Protein AF-A0A914PU12-F1 (afdb_monomer)

Mean predicted aligned error: 8.29 Å

Organism: NCBI:txid227884

Radius of gyration: 15.45 Å; Cα contacts (8 Å, |Δi|>4): 178; chains: 1; bounding box: 43×31×33 Å

Secondary structure (DSSP, 8-state):
-----GGGHH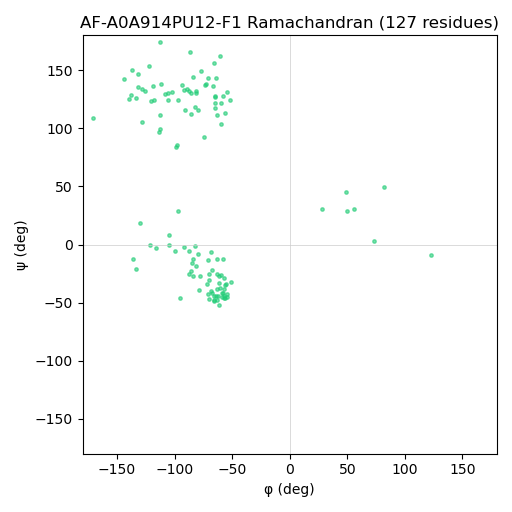HH--SSS-EEEEEEETTTTEEEEEEE-TTSTTSPEEEE-TT----TTHHHHS-HHHHHHHHHHHGGGTPPB-TT-TTS--B---S---EEEE--SS---SSSTHHHHHHHHHHHHHH--

Structure (mmCIF, N/CA/C/O backbone):
data_AF-A0A914PU12-F1
#
_entry.id   AF-A0A914PU12-F1
#
loop_
_at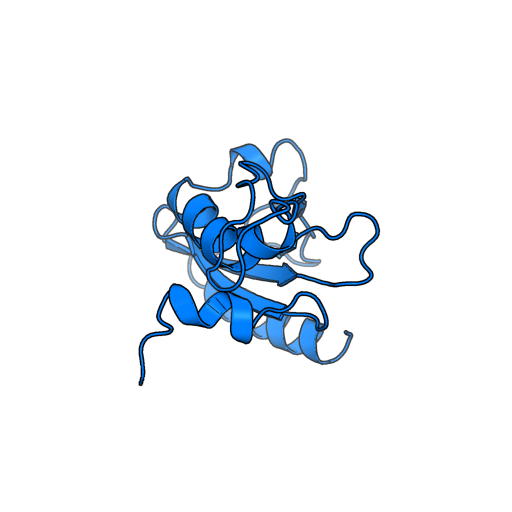om_site.group_PDB
_atom_site.id
_atom_site.type_symbol
_atom_site.label_atom_id
_atom_site.label_alt_id
_atom_site.label_comp_id
_atom_site.label_asym_id
_atom_site.label_entity_id
_atom_site.label_seq_id
_atom_site.pdbx_PDB_ins_code
_atom_site.Cartn_x
_atom_site.Cartn_y
_atom_site.Cartn_z
_atom_site.occupancy
_atom_site.B_iso_or_equiv
_atom_site.auth_seq_id
_atom_site.auth_comp_id
_atom_site.auth_asym_id
_atom_site.auth_atom_id
_atom_site.pdbx_PDB_model_num
ATOM 1 N N . MET A 1 1 ? -17.809 -7.689 -12.385 1.00 37.94 1 MET A N 1
ATOM 2 C CA . MET A 1 1 ? -17.024 -7.384 -11.167 1.00 37.94 1 MET A CA 1
ATOM 3 C C . MET A 1 1 ? -17.528 -6.050 -10.630 1.00 37.94 1 MET A C 1
ATOM 5 O O . MET A 1 1 ? -17.413 -5.060 -11.342 1.00 37.94 1 MET A O 1
ATOM 9 N N . GLY A 1 2 ? -18.202 -6.025 -9.477 1.00 45.06 2 GLY A N 1
ATOM 10 C CA . GLY A 1 2 ? -18.764 -4.784 -8.928 1.00 45.06 2 GLY A CA 1
ATOM 11 C C . GLY A 1 2 ? -17.647 -3.803 -8.572 1.00 45.06 2 GLY A C 1
ATOM 12 O O . GLY A 1 2 ? -16.693 -4.184 -7.898 1.00 45.06 2 GLY A O 1
ATOM 13 N N . LYS A 1 3 ? -17.729 -2.557 -9.053 1.00 49.09 3 LYS A N 1
ATOM 14 C CA . LYS A 1 3 ? -16.836 -1.484 -8.596 1.00 49.09 3 LYS A CA 1
ATOM 15 C C . LYS A 1 3 ? -17.020 -1.351 -7.083 1.00 49.09 3 LYS A C 1
ATOM 17 O O . LYS A 1 3 ? -18.150 -1.179 -6.635 1.00 49.09 3 LYS A O 1
ATOM 22 N N . LEU A 1 4 ? -15.930 -1.392 -6.318 1.00 56.28 4 LEU A N 1
ATOM 23 C CA . LEU A 1 4 ? -15.948 -0.902 -4.943 1.00 56.28 4 LEU A CA 1
ATOM 24 C C . LEU A 1 4 ? -16.345 0.574 -4.993 1.00 56.28 4 LEU A C 1
ATOM 26 O O . LEU A 1 4 ? -15.576 1.427 -5.438 1.00 56.28 4 LEU A O 1
ATOM 30 N N . MET A 1 5 ? -17.594 0.836 -4.634 1.00 71.38 5 MET A N 1
ATOM 31 C CA . MET A 1 5 ? -18.139 2.175 -4.506 1.00 71.38 5 MET A CA 1
ATOM 32 C C . MET A 1 5 ? -17.428 2.876 -3.331 1.00 71.38 5 MET A C 1
ATOM 34 O O . MET A 1 5 ? -17.177 2.233 -2.309 1.00 71.38 5 MET A O 1
ATOM 38 N N . PRO A 1 6 ? -17.020 4.150 -3.445 1.00 72.19 6 PRO A N 1
ATOM 39 C CA . PRO A 1 6 ? -16.335 4.848 -2.353 1.00 72.19 6 PRO A CA 1
ATOM 40 C C . PRO A 1 6 ? -17.081 4.763 -1.010 1.00 72.19 6 PRO A C 1
ATOM 42 O O . PRO A 1 6 ? -16.454 4.665 0.040 1.00 72.19 6 PRO A O 1
ATOM 45 N N . GLU A 1 7 ? -18.411 4.720 -1.054 1.00 79.06 7 GLU A N 1
ATOM 46 C CA . GLU A 1 7 ? -19.307 4.704 0.102 1.00 79.06 7 GLU A CA 1
ATOM 47 C C . GLU A 1 7 ? -19.253 3.384 0.885 1.00 79.06 7 GLU A C 1
ATOM 49 O O . GLU A 1 7 ? -19.523 3.369 2.083 1.00 79.06 7 GLU A O 1
ATOM 54 N N . ILE A 1 8 ? -18.871 2.269 0.246 1.00 84.06 8 ILE A N 1
ATOM 55 C CA . ILE A 1 8 ? -18.786 0.967 0.928 1.00 84.06 8 ILE A CA 1
ATOM 56 C C . ILE A 1 8 ? -17.445 0.763 1.637 1.00 84.06 8 ILE A C 1
ATOM 58 O O . ILE A 1 8 ? -17.337 -0.113 2.495 1.00 84.06 8 ILE A O 1
ATOM 62 N N . ILE A 1 9 ? -16.422 1.564 1.322 1.00 85.62 9 ILE A N 1
ATOM 63 C CA . ILE A 1 9 ? -15.073 1.402 1.884 1.00 85.62 9 ILE A CA 1
ATOM 64 C C . ILE A 1 9 ? -15.068 1.425 3.422 1.00 85.62 9 ILE A C 1
ATOM 66 O O . ILE A 1 9 ? -14.486 0.499 3.997 1.00 85.62 9 ILE A O 1
ATOM 70 N N . PRO A 1 10 ? -15.760 2.356 4.112 1.00 86.12 10 PRO A N 1
ATOM 71 C CA . PRO A 1 10 ? -15.809 2.367 5.576 1.00 86.12 10 PRO A CA 1
ATOM 72 C C . PRO A 1 10 ? -16.433 1.109 6.193 1.00 86.12 10 PRO A C 1
ATOM 74 O O . PRO A 1 10 ? -16.092 0.730 7.311 1.00 86.12 10 PRO A O 1
ATOM 77 N N . THR A 1 11 ? -17.319 0.429 5.459 1.00 84.50 11 THR A N 1
ATOM 78 C CA . THR A 1 11 ? -17.964 -0.810 5.927 1.00 84.50 11 THR A CA 1
ATOM 79 C C . THR A 1 11 ? -17.043 -2.028 5.820 1.00 84.50 11 THR A C 1
ATOM 81 O O . THR A 1 11 ? -17.169 -2.973 6.597 1.00 84.50 11 THR A O 1
ATOM 84 N N . ILE A 1 12 ? -16.083 -2.000 4.889 1.00 87.75 12 ILE A N 1
ATOM 85 C CA . ILE A 1 12 ? -15.161 -3.111 4.612 1.00 87.75 12 ILE A CA 1
ATOM 86 C C . ILE A 1 12 ? -13.849 -2.924 5.382 1.00 87.75 1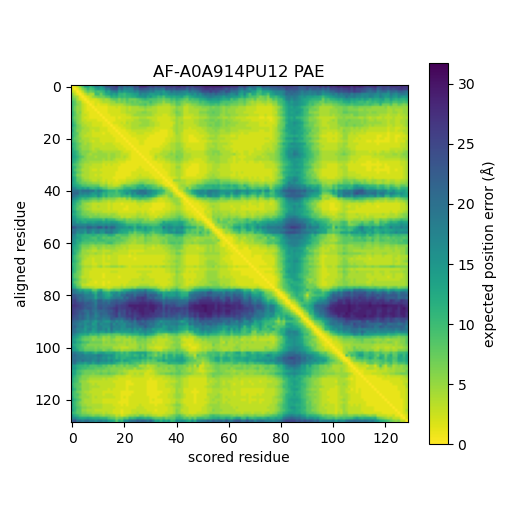2 ILE A C 1
ATOM 88 O O . ILE A 1 12 ? -13.353 -3.848 6.028 1.00 87.75 12 ILE A O 1
ATOM 92 N N . ILE A 1 13 ? -13.292 -1.714 5.346 1.00 88.94 13 ILE A N 1
ATOM 93 C CA . ILE A 1 13 ? -12.058 -1.336 6.031 1.00 88.94 13 ILE A CA 1
ATOM 94 C C . ILE A 1 13 ? -12.455 -0.642 7.333 1.00 88.94 13 ILE A C 1
ATOM 96 O O . ILE A 1 13 ? -12.578 0.568 7.393 1.00 88.94 13 ILE A O 1
ATOM 100 N N . THR A 1 14 ? -12.686 -1.403 8.398 1.00 87.31 14 THR A N 1
ATOM 101 C CA . THR A 1 14 ? -13.199 -0.855 9.677 1.00 87.31 14 THR A CA 1
ATOM 102 C C . THR A 1 14 ? -12.109 -0.462 10.672 1.00 87.31 14 THR A C 1
ATOM 104 O O . THR A 1 14 ? -12.396 -0.076 11.801 1.00 87.31 14 THR A O 1
ATOM 107 N N . GLY A 1 15 ? -10.844 -0.679 10.317 1.00 86.62 15 GLY A N 1
ATOM 108 C CA . GLY A 1 15 ? -9.727 -0.546 11.245 1.00 86.62 15 GLY A CA 1
ATOM 109 C C . GLY A 1 15 ? -9.621 -1.684 12.277 1.00 86.62 15 GLY A C 1
ATOM 110 O O . GLY A 1 15 ? -8.755 -1.666 13.140 1.00 86.62 15 GLY A O 1
ATOM 111 N N . LYS A 1 16 ? -10.475 -2.713 12.230 1.00 86.12 16 LYS A N 1
ATOM 112 C CA . LYS A 1 16 ? -10.380 -3.856 13.165 1.00 86.12 16 LYS A CA 1
ATOM 113 C C . LYS A 1 16 ? -9.448 -4.957 12.676 1.00 86.12 16 LYS A C 1
ATOM 115 O O . LYS A 1 16 ? -8.924 -5.736 13.467 1.00 86.12 16 LYS A O 1
ATOM 120 N N . LYS A 1 17 ? -9.267 -5.042 11.361 1.00 87.56 17 LYS A N 1
ATOM 121 C CA . LYS A 1 17 ? -8.460 -6.061 10.697 1.00 87.56 17 LYS A CA 1
ATOM 122 C C . LYS A 1 17 ? -7.374 -5.394 9.883 1.00 87.56 17 LYS A C 1
ATOM 124 O O . LYS A 1 17 ? -7.516 -4.260 9.433 1.00 87.56 17 LYS A O 1
ATOM 129 N N . ARG A 1 18 ? -6.295 -6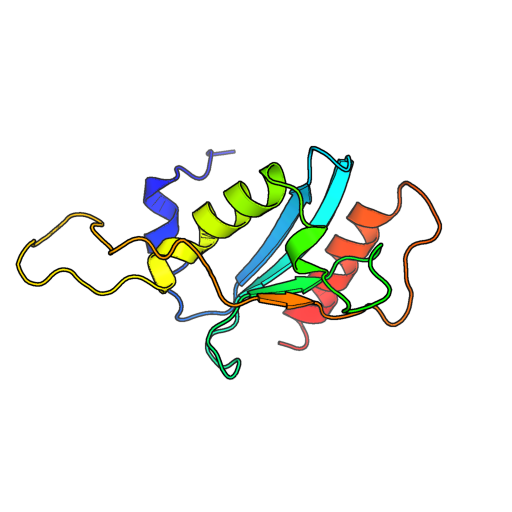.136 9.694 1.00 88.81 18 ARG A N 1
ATOM 130 C CA . ARG A 1 18 ? -5.244 -5.765 8.764 1.00 88.81 18 ARG A CA 1
ATOM 131 C C . ARG A 1 18 ? -5.787 -5.751 7.336 1.00 88.81 18 ARG A C 1
ATOM 133 O O . ARG A 1 18 ? -6.609 -6.596 6.985 1.00 88.81 18 ARG A O 1
ATOM 140 N N . VAL A 1 19 ? -5.319 -4.807 6.532 1.00 91.94 19 VAL A N 1
ATOM 141 C CA . VAL A 1 19 ? -5.696 -4.662 5.122 1.00 91.94 19 VAL A CA 1
ATOM 142 C C . VAL A 1 19 ? -4.431 -4.640 4.286 1.00 91.94 19 VAL A C 1
ATOM 144 O O . VAL A 1 19 ? -3.503 -3.905 4.603 1.00 91.94 19 VAL A O 1
ATOM 147 N N . LEU A 1 20 ? -4.406 -5.434 3.220 1.00 93.06 20 LEU A N 1
ATOM 148 C CA . LEU A 1 20 ? -3.342 -5.454 2.222 1.00 93.06 20 LEU A CA 1
ATOM 149 C C . LEU A 1 20 ? -3.954 -5.060 0.881 1.00 93.06 20 LEU A C 1
ATOM 151 O O . LEU A 1 20 ? -4.913 -5.688 0.440 1.00 93.06 20 LEU A O 1
ATOM 155 N N . GLN A 1 21 ? -3.413 -4.027 0.242 1.00 93.56 21 GLN A N 1
ATOM 156 C CA . GLN A 1 21 ? -3.922 -3.522 -1.027 1.00 93.56 21 GLN A CA 1
ATOM 157 C C . GLN A 1 21 ? -2.771 -3.154 -1.956 1.00 93.56 21 GLN A C 1
ATOM 159 O O . GLN A 1 21 ? -1.919 -2.338 -1.614 1.00 93.56 21 GLN A O 1
ATOM 164 N N . ILE A 1 22 ? -2.776 -3.717 -3.164 1.00 93.56 22 ILE A N 1
ATOM 165 C CA . ILE A 1 22 ? -1.889 -3.268 -4.239 1.00 93.56 22 ILE A CA 1
ATOM 166 C C . ILE A 1 22 ? -2.519 -2.038 -4.895 1.00 93.56 22 ILE A C 1
ATOM 168 O O . ILE A 1 22 ? -3.701 -2.047 -5.247 1.00 93.56 22 ILE A O 1
ATOM 172 N N . ILE A 1 23 ? -1.723 -0.985 -5.053 1.00 92.44 23 ILE A N 1
ATOM 173 C CA . ILE A 1 23 ? -2.102 0.276 -5.683 1.00 92.44 23 ILE A CA 1
ATOM 174 C C . ILE A 1 23 ? -1.224 0.504 -6.907 1.00 92.44 23 ILE A C 1
ATOM 176 O O . ILE A 1 23 ? -0.005 0.336 -6.857 1.00 92.44 23 ILE A O 1
ATOM 180 N N . LEU A 1 24 ? -1.854 0.932 -8.000 1.00 91.19 24 LEU A N 1
ATOM 181 C CA . LEU A 1 24 ? -1.155 1.444 -9.168 1.00 91.19 24 LEU A CA 1
ATOM 182 C C . LEU A 1 24 ? -0.871 2.936 -8.977 1.00 91.19 24 LEU A C 1
ATOM 184 O O . LEU A 1 24 ? -1.782 3.767 -9.006 1.00 91.19 24 LEU A O 1
ATOM 188 N N . ASP A 1 25 ? 0.399 3.293 -8.836 1.00 90.19 25 ASP A N 1
ATOM 189 C CA . ASP A 1 25 ? 0.859 4.658 -9.047 1.00 90.19 25 ASP A CA 1
ATOM 190 C C . ASP A 1 25 ? 0.881 4.930 -10.555 1.00 90.19 25 ASP A C 1
ATOM 192 O O . ASP A 1 25 ? 1.855 4.636 -11.251 1.00 90.19 25 ASP A O 1
ATOM 196 N N . SER A 1 26 ? -0.222 5.470 -11.079 1.00 86.75 26 SER A N 1
ATOM 197 C CA . SER A 1 26 ? -0.400 5.683 -12.518 1.00 86.75 26 SER A CA 1
ATOM 198 C C . SER A 1 26 ? 0.613 6.667 -13.101 1.00 86.75 26 SER A C 1
ATOM 200 O O . SER A 1 26 ? 0.900 6.606 -14.292 1.00 86.75 26 SER A O 1
ATOM 202 N N . HIS A 1 27 ? 1.157 7.569 -12.277 1.00 87.56 27 HIS A N 1
ATOM 203 C CA . HIS A 1 27 ? 2.177 8.517 -12.717 1.00 87.56 27 HIS A CA 1
ATOM 204 C C . HIS A 1 27 ? 3.512 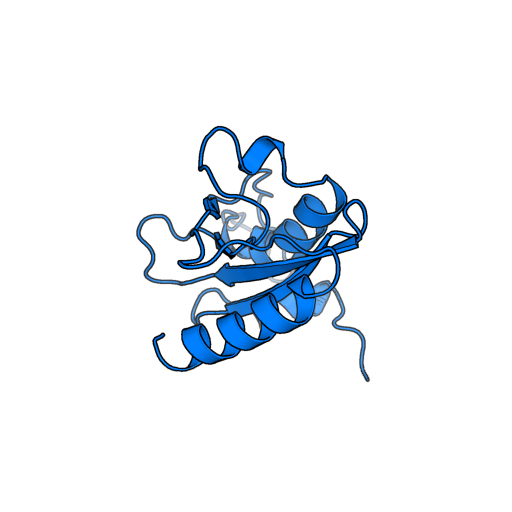7.815 -12.981 1.00 87.56 27 HIS A C 1
ATOM 206 O O . HIS A 1 27 ? 4.145 8.067 -14.001 1.00 87.56 27 HIS A O 1
ATOM 212 N N . ARG A 1 28 ? 3.902 6.888 -12.099 1.00 86.62 28 ARG A N 1
ATOM 213 C CA . ARG A 1 28 ? 5.122 6.081 -12.258 1.00 86.62 28 ARG A CA 1
ATOM 214 C C . ARG A 1 28 ? 4.912 4.802 -13.073 1.00 86.62 28 ARG A C 1
ATOM 216 O O . ARG A 1 28 ? 5.882 4.105 -13.342 1.00 86.62 28 ARG A O 1
ATOM 223 N N . LYS A 1 29 ? 3.663 4.484 -13.443 1.00 89.94 29 LYS A N 1
ATOM 224 C CA . LYS A 1 29 ? 3.251 3.174 -13.986 1.00 89.94 29 LYS A CA 1
ATOM 225 C C . LYS A 1 29 ? 3.785 2.027 -13.117 1.00 89.94 29 LYS A C 1
ATOM 227 O O . LYS A 1 29 ? 4.344 1.056 -13.616 1.00 89.94 29 LYS A O 1
ATOM 232 N N . HIS A 1 30 ? 3.642 2.180 -11.800 1.00 91.38 30 HIS A N 1
ATOM 233 C CA . HIS A 1 30 ? 4.335 1.362 -10.806 1.00 91.38 30 HIS A CA 1
ATOM 234 C C . HIS A 1 30 ? 3.369 0.775 -9.782 1.00 91.38 30 HIS A C 1
ATOM 236 O O . HIS A 1 30 ? 2.519 1.492 -9.255 1.00 91.38 30 HIS A O 1
ATOM 242 N N . TYR A 1 31 ? 3.501 -0.517 -9.492 1.00 92.56 31 TYR A N 1
ATOM 243 C CA . TYR A 1 31 ? 2.687 -1.190 -8.483 1.00 92.56 31 TYR A CA 1
ATOM 244 C C . TYR A 1 31 ? 3.370 -1.161 -7.121 1.00 92.56 31 TYR A C 1
ATOM 246 O O . TYR A 1 31 ? 4.551 -1.476 -6.992 1.00 92.56 31 TYR A O 1
ATOM 254 N N . ILE A 1 32 ? 2.596 -0.797 -6.105 1.00 91.62 32 ILE A N 1
ATOM 255 C CA . ILE A 1 32 ? 3.055 -0.613 -4.729 1.00 91.62 32 ILE A CA 1
ATOM 256 C C . ILE A 1 32 ? 2.082 -1.352 -3.823 1.00 91.62 32 ILE A C 1
ATOM 258 O O . ILE A 1 32 ? 0.869 -1.240 -4.005 1.00 91.62 32 ILE A O 1
ATOM 262 N N . LEU A 1 33 ? 2.588 -2.089 -2.840 1.00 93.38 33 LEU A N 1
ATOM 263 C CA . LEU A 1 33 ? 1.737 -2.674 -1.810 1.00 93.38 33 LEU A CA 1
ATOM 264 C C . LEU A 1 33 ? 1.595 -1.687 -0.649 1.00 93.38 33 LEU A C 1
ATOM 266 O O . LEU A 1 33 ? 2.579 -1.136 -0.159 1.00 93.38 33 LEU A O 1
ATOM 270 N N . ILE A 1 34 ? 0.365 -1.506 -0.184 1.00 91.94 34 ILE A N 1
ATOM 271 C CA . ILE A 1 34 ? 0.063 -0.859 1.087 1.00 91.94 34 ILE A CA 1
ATOM 272 C C . ILE A 1 34 ? -0.502 -1.888 2.049 1.00 91.94 34 ILE A C 1
ATOM 274 O O . ILE A 1 34 ? -1.349 -2.708 1.697 1.00 91.94 34 ILE A O 1
ATOM 278 N N . GLU A 1 35 ? -0.050 -1.798 3.286 1.00 91.50 35 GLU A N 1
ATOM 279 C CA . GLU A 1 35 ? -0.558 -2.537 4.418 1.00 91.50 35 GLU A CA 1
ATOM 280 C C . GLU A 1 35 ? -1.066 -1.555 5.474 1.00 91.50 35 GLU A C 1
ATOM 282 O O . GLU A 1 35 ? -0.315 -0.722 5.966 1.00 91.50 35 GLU A O 1
ATOM 287 N N . TRP A 1 36 ? -2.324 -1.672 5.877 1.00 89.50 36 TRP A N 1
ATOM 288 C CA . TRP A 1 36 ? -2.823 -1.025 7.085 1.00 89.50 36 TRP A CA 1
ATOM 289 C C . TRP A 1 36 ? -2.915 -2.060 8.201 1.00 89.50 36 TRP A C 1
ATOM 291 O O . TRP A 1 36 ? -3.469 -3.140 7.982 1.00 89.50 36 TRP A O 1
ATOM 301 N N . HIS A 1 37 ? -2.390 -1.758 9.391 1.00 85.06 37 HIS A N 1
ATOM 302 C CA . HIS A 1 37 ? -2.353 -2.714 10.497 1.00 85.06 37 HIS A CA 1
ATOM 303 C C . HIS A 1 37 ? -2.826 -2.089 11.826 1.00 85.06 37 HIS A C 1
ATOM 305 O O . HIS A 1 37 ? -2.222 -1.126 12.298 1.00 85.06 37 HIS A O 1
ATOM 311 N N . PRO A 1 38 ? -3.816 -2.694 12.524 1.00 79.00 38 PRO A N 1
ATOM 312 C CA . PRO A 1 38 ? -4.433 -2.100 13.721 1.00 79.00 38 PRO A CA 1
ATOM 313 C C . PRO A 1 38 ? -3.533 -1.985 14.958 1.00 79.00 38 PRO A C 1
ATOM 315 O O . PRO A 1 38 ? -3.814 -1.191 15.849 1.00 79.00 38 PRO A O 1
ATOM 318 N N . LYS A 1 39 ? -2.472 -2.796 15.037 1.00 73.81 39 LYS A N 1
ATOM 319 C CA . LYS A 1 39 ? -1.557 -2.895 16.182 1.00 73.81 39 LYS A CA 1
ATOM 320 C C . LYS A 1 39 ? -0.213 -2.212 15.922 1.00 73.81 39 LYS A C 1
ATOM 322 O O . LYS A 1 39 ? 0.656 -2.249 16.787 1.00 73.81 39 LYS A O 1
ATOM 327 N N . TYR A 1 40 ? -0.011 -1.631 14.735 1.00 69.00 40 TYR A N 1
ATOM 328 C CA . TYR A 1 40 ? 1.224 -0.908 14.456 1.00 69.00 40 TYR A CA 1
ATOM 329 C C . TYR A 1 40 ? 1.222 0.415 15.228 1.00 69.00 40 TYR A C 1
ATOM 331 O O . TYR A 1 40 ? 0.179 1.061 15.310 1.00 69.00 40 TYR A O 1
ATOM 339 N N . LYS A 1 41 ? 2.370 0.778 15.815 1.00 53.81 41 LYS A N 1
ATOM 340 C CA . LYS A 1 41 ? 2.499 1.671 16.986 1.00 53.81 41 LYS A CA 1
ATOM 341 C C . LYS A 1 41 ? 1.902 3.084 16.841 1.00 53.81 41 LYS A C 1
ATOM 343 O O . LYS A 1 41 ? 1.660 3.716 17.856 1.00 53.81 41 LYS A O 1
ATOM 348 N N . ASP A 1 42 ? 1.543 3.502 15.628 1.00 60.09 42 ASP A N 1
ATOM 349 C CA . ASP A 1 42 ? 0.944 4.813 15.325 1.00 60.09 42 ASP A CA 1
ATOM 350 C C . ASP A 1 42 ? -0.330 4.708 14.461 1.00 60.09 42 ASP A C 1
ATOM 352 O O . ASP A 1 42 ? -0.725 5.658 13.787 1.00 60.09 42 ASP A O 1
ATOM 356 N N . ARG A 1 43 ? -0.947 3.515 14.407 1.00 66.56 43 ARG A N 1
ATOM 357 C CA . ARG A 1 43 ? -2.055 3.165 13.498 1.00 66.56 43 ARG A CA 1
ATOM 358 C C . ARG A 1 43 ? -1.776 3.529 12.037 1.00 66.56 43 ARG A C 1
ATOM 360 O O . ARG A 1 43 ? -2.715 3.836 11.328 1.00 66.56 43 ARG A O 1
ATOM 367 N N . GLY A 1 44 ? -0.528 3.544 11.575 1.00 74.81 44 GLY A N 1
ATOM 368 C CA . GLY A 1 44 ? -0.162 4.035 10.241 1.00 74.81 44 GLY A CA 1
ATOM 369 C C . GLY A 1 44 ? -0.257 3.008 9.106 1.00 74.81 44 GLY A C 1
ATOM 370 O O . GLY A 1 44 ? -0.317 1.798 9.333 1.00 74.81 44 GLY A O 1
ATOM 371 N N . ALA A 1 45 ? -0.210 3.505 7.869 1.00 84.25 45 ALA A N 1
ATOM 372 C CA . ALA A 1 45 ? -0.044 2.698 6.666 1.00 84.25 45 ALA A CA 1
ATOM 373 C C . ALA A 1 45 ? 1.438 2.346 6.433 1.00 84.25 45 ALA A C 1
ATOM 375 O O . ALA A 1 45 ? 2.326 3.195 6.462 1.00 84.25 45 ALA A O 1
ATOM 376 N N . ILE A 1 46 ? 1.713 1.080 6.165 1.00 88.31 46 ILE A N 1
ATOM 377 C CA . ILE A 1 46 ? 3.022 0.559 5.790 1.00 88.31 46 ILE A CA 1
ATOM 378 C C . ILE A 1 46 ? 3.061 0.452 4.269 1.00 88.31 46 ILE A C 1
ATOM 380 O O . ILE A 1 46 ? 2.199 -0.182 3.663 1.00 88.31 46 ILE A O 1
ATOM 384 N N . ILE A 1 47 ? 4.049 1.079 3.646 1.00 89.62 47 ILE A N 1
ATOM 385 C CA . ILE A 1 47 ? 4.211 1.112 2.196 1.00 89.62 47 ILE A CA 1
ATOM 386 C C . ILE A 1 47 ? 5.401 0.244 1.821 1.00 89.62 47 ILE A C 1
ATOM 388 O O . ILE A 1 47 ? 6.492 0.408 2.356 1.00 89.62 47 ILE A O 1
ATOM 392 N N . TRP A 1 48 ? 5.181 -0.644 0.864 1.00 90.19 48 TRP A N 1
ATOM 393 C CA . TRP A 1 48 ? 6.184 -1.526 0.295 1.00 90.19 48 TRP A CA 1
ATOM 394 C C . TRP A 1 48 ? 6.393 -1.126 -1.167 1.00 90.19 48 TRP A C 1
ATOM 396 O O . TRP A 1 48 ? 5.622 -1.518 -2.049 1.00 90.19 48 TRP A O 1
ATOM 406 N N . ASP A 1 49 ? 7.425 -0.318 -1.421 1.00 88.88 49 ASP A N 1
ATOM 407 C CA . ASP A 1 49 ? 7.787 0.151 -2.762 1.00 88.88 49 ASP A CA 1
ATOM 408 C C . ASP A 1 49 ? 9.134 -0.454 -3.199 1.00 88.88 49 ASP A C 1
ATOM 410 O O . ASP A 1 49 ? 10.174 -0.096 -2.641 1.00 88.88 49 ASP A O 1
ATOM 414 N N . PRO A 1 50 ? 9.156 -1.349 -4.205 1.00 83.50 50 PRO A N 1
ATOM 415 C CA . PRO A 1 50 ? 10.383 -2.020 -4.617 1.00 83.50 50 PRO A CA 1
ATOM 416 C C . PRO A 1 50 ? 11.391 -1.111 -5.329 1.00 83.50 50 PRO A C 1
ATOM 418 O O . PRO A 1 50 ? 12.550 -1.502 -5.452 1.00 83.50 50 PRO A O 1
ATOM 421 N N . LEU A 1 51 ? 11.013 0.098 -5.758 1.00 83.75 51 LEU A N 1
ATOM 422 C CA . LEU A 1 51 ? 11.946 1.057 -6.361 1.00 83.75 51 LEU A CA 1
ATOM 423 C C . LEU A 1 51 ? 12.673 1.921 -5.326 1.00 83.75 51 LEU A C 1
ATOM 425 O O . LEU A 1 51 ? 13.745 2.452 -5.623 1.00 83.75 51 LEU A O 1
ATOM 429 N N . ILE A 1 52 ? 12.117 2.090 -4.124 1.00 76.94 52 ILE A N 1
ATOM 430 C CA . ILE A 1 52 ? 12.688 2.999 -3.130 1.00 76.94 52 ILE A CA 1
ATOM 431 C C . ILE A 1 52 ? 13.674 2.237 -2.242 1.00 76.94 52 ILE A C 1
ATOM 433 O O . ILE A 1 52 ? 13.304 1.340 -1.491 1.00 76.94 52 ILE A O 1
ATOM 437 N N . ARG A 1 53 ? 14.952 2.624 -2.317 1.00 68.31 53 ARG A N 1
ATOM 438 C CA . ARG A 1 53 ? 16.055 1.992 -1.567 1.00 68.31 53 ARG A CA 1
ATOM 439 C C . ARG A 1 53 ? 16.472 2.744 -0.300 1.00 68.31 53 ARG A C 1
ATOM 441 O O . ARG A 1 53 ? 17.337 2.275 0.427 1.00 68.31 53 ARG A O 1
ATOM 448 N N . SER A 1 54 ? 15.910 3.926 -0.058 1.00 67.31 54 SER A N 1
ATOM 449 C CA . SER A 1 54 ? 16.273 4.799 1.062 1.00 67.31 54 SER A CA 1
ATOM 450 C C . SER A 1 54 ? 15.045 5.520 1.599 1.00 67.31 54 SER A C 1
ATOM 452 O O . SER A 1 54 ? 14.179 5.940 0.838 1.00 67.31 54 SER A O 1
ATOM 454 N N . ASN A 1 55 ? 15.001 5.684 2.920 1.00 65.06 55 ASN A N 1
ATOM 455 C CA . ASN A 1 55 ? 13.888 6.303 3.633 1.00 65.06 55 ASN A CA 1
ATOM 456 C C . ASN A 1 55 ? 13.914 7.845 3.575 1.00 65.06 55 ASN A C 1
ATOM 458 O O . ASN A 1 55 ? 12.959 8.483 4.013 1.00 65.06 55 ASN A O 1
ATOM 462 N N . LYS A 1 56 ? 14.988 8.462 3.049 1.00 65.81 56 LYS A N 1
ATOM 463 C CA . LYS A 1 56 ? 15.077 9.928 2.954 1.00 65.81 56 LYS A CA 1
ATOM 464 C C . LYS A 1 56 ? 13.976 10.452 2.028 1.00 65.81 56 LYS A C 1
ATOM 466 O O . LYS A 1 56 ? 13.974 10.176 0.832 1.00 65.81 56 LYS A O 1
ATOM 471 N N . ASP A 1 57 ? 13.027 11.160 2.632 1.00 64.00 57 ASP A N 1
ATOM 472 C CA . ASP A 1 57 ? 11.900 11.851 2.008 1.00 64.00 57 ASP A CA 1
ATOM 473 C C . ASP A 1 57 ? 10.980 10.994 1.127 1.00 64.00 57 ASP A C 1
ATOM 475 O O . ASP A 1 57 ? 10.354 11.519 0.206 1.00 64.00 57 ASP A O 1
ATOM 479 N N . PHE A 1 58 ? 10.810 9.696 1.412 1.00 74.19 58 PHE A N 1
ATOM 480 C CA . PHE A 1 58 ? 9.962 8.822 0.582 1.00 74.19 58 PHE A CA 1
ATOM 481 C C . PHE A 1 58 ? 8.521 9.354 0.427 1.00 74.19 58 PHE A C 1
ATOM 483 O O . PHE A 1 58 ? 7.914 9.226 -0.631 1.00 74.19 58 PHE A O 1
ATOM 490 N N . ILE A 1 59 ? 7.964 10.013 1.451 1.00 72.56 59 ILE A N 1
ATOM 491 C CA . ILE A 1 59 ? 6.619 10.609 1.373 1.00 72.56 59 ILE A CA 1
ATOM 492 C C . ILE A 1 59 ? 6.558 11.686 0.278 1.00 72.56 59 ILE A C 1
ATOM 494 O O . ILE A 1 59 ? 5.522 11.859 -0.375 1.00 72.56 59 ILE A O 1
ATOM 498 N N . SER A 1 60 ? 7.657 12.408 0.046 1.00 74.06 60 SER A N 1
ATOM 499 C CA . SER A 1 60 ? 7.756 13.402 -1.026 1.00 74.06 60 SER A CA 1
ATOM 500 C C . SER A 1 60 ? 7.781 12.756 -2.416 1.00 74.06 60 SER A C 1
ATOM 502 O O . SER A 1 60 ? 7.225 13.333 -3.350 1.00 74.06 60 SER A O 1
ATOM 504 N N . THR A 1 61 ? 8.323 11.537 -2.543 1.00 76.69 61 THR A N 1
ATOM 505 C CA . THR A 1 61 ? 8.465 10.827 -3.827 1.00 76.69 61 THR A CA 1
ATOM 506 C C . THR A 1 61 ? 7.183 10.124 -4.276 1.00 76.69 61 THR A C 1
ATOM 508 O O . THR A 1 61 ? 7.010 9.833 -5.461 1.00 76.69 61 THR A O 1
ATOM 511 N N . LEU A 1 62 ? 6.240 9.893 -3.357 1.00 79.38 62 LEU A N 1
ATOM 512 C CA . LEU A 1 62 ? 4.921 9.353 -3.678 1.00 79.38 62 LEU A CA 1
ATOM 513 C C . LEU A 1 62 ? 4.117 10.330 -4.546 1.00 79.38 62 LEU A C 1
ATOM 515 O O . LEU A 1 62 ? 3.877 11.484 -4.166 1.00 79.38 62 LEU A O 1
ATOM 519 N N . SER A 1 63 ? 3.618 9.846 -5.686 1.00 85.31 63 SER A N 1
ATOM 520 C CA . SER A 1 63 ? 2.855 10.684 -6.607 1.00 85.31 63 SER A CA 1
ATOM 521 C C . SER A 1 63 ? 1.526 11.151 -6.005 1.00 85.31 63 SER A C 1
ATOM 523 O O . SER A 1 63 ? 0.920 10.492 -5.155 1.00 85.31 63 SER A O 1
ATOM 525 N N . LYS A 1 64 ? 0.995 12.272 -6.511 1.00 86.44 64 LYS A N 1
ATOM 526 C CA . LYS A 1 64 ? -0.353 12.753 -6.148 1.00 86.44 64 LYS A CA 1
ATOM 527 C C . LYS A 1 64 ? -1.435 11.696 -6.418 1.00 86.44 64 LYS A C 1
ATOM 529 O O . LYS A 1 64 ? -2.404 11.597 -5.668 1.00 86.44 64 LYS A O 1
ATOM 534 N N . SER A 1 65 ? -1.270 10.900 -7.480 1.00 84.62 65 SER A N 1
ATOM 535 C CA . SER A 1 65 ? -2.226 9.849 -7.855 1.00 84.62 65 SER A CA 1
ATOM 536 C C . SER A 1 65 ? -2.249 8.703 -6.844 1.00 84.62 65 SER A C 1
ATOM 538 O O . SER A 1 65 ? -3.329 8.239 -6.477 1.00 84.62 65 SER A O 1
ATOM 540 N N . PHE A 1 66 ? -1.078 8.306 -6.342 1.00 87.44 66 PHE A N 1
ATOM 541 C CA . PHE A 1 66 ? -0.947 7.336 -5.264 1.00 87.44 66 PHE A CA 1
ATOM 542 C C . PHE A 1 66 ? -1.528 7.897 -3.965 1.00 87.44 66 PHE A C 1
ATOM 544 O O . PHE A 1 66 ? -2.381 7.260 -3.347 1.00 87.44 66 PHE A O 1
ATOM 551 N N . LYS A 1 67 ? -1.148 9.135 -3.608 1.00 86.12 67 LYS A N 1
ATOM 552 C CA . LYS A 1 67 ? -1.622 9.811 -2.393 1.00 86.12 67 LYS A CA 1
ATOM 553 C C . LYS A 1 67 ? -3.151 9.850 -2.317 1.00 86.12 67 LYS A C 1
ATOM 555 O O . LYS A 1 67 ? -3.747 9.500 -1.309 1.00 86.12 67 LYS A O 1
ATOM 560 N N . ARG A 1 68 ? -3.808 10.190 -3.424 1.00 85.31 68 ARG A N 1
ATOM 561 C CA . ARG A 1 68 ? -5.272 10.201 -3.501 1.00 85.31 68 ARG A CA 1
ATOM 562 C C . ARG A 1 68 ? -5.894 8.815 -3.305 1.00 85.31 68 ARG A C 1
ATOM 564 O O . ARG A 1 68 ? -6.960 8.718 -2.709 1.00 85.31 68 ARG A O 1
ATOM 571 N N . GLN A 1 69 ? -5.276 7.763 -3.839 1.00 87.12 69 GLN A N 1
ATOM 572 C CA . GLN A 1 69 ? -5.814 6.405 -3.733 1.00 87.12 69 GLN A CA 1
ATOM 573 C C . GLN A 1 69 ? -5.730 5.871 -2.305 1.00 87.12 69 GLN A C 1
ATOM 575 O O . GLN A 1 69 ? -6.732 5.373 -1.805 1.00 87.12 69 GLN A O 1
ATOM 580 N N . TYR A 1 70 ? -4.589 6.017 -1.627 1.00 86.25 70 TYR A N 1
ATOM 581 C CA . TYR A 1 70 ? -4.484 5.505 -0.258 1.00 86.25 70 TYR A CA 1
ATOM 582 C C . TYR A 1 70 ? -5.284 6.342 0.753 1.00 86.25 70 TYR A C 1
ATOM 584 O O . TYR A 1 70 ? -5.891 5.762 1.646 1.00 86.25 70 TYR A O 1
ATOM 592 N N . LEU A 1 71 ? -5.388 7.668 0.572 1.00 86.06 71 LEU A N 1
ATOM 593 C CA . LEU A 1 71 ? -6.281 8.498 1.393 1.00 86.06 71 LEU A CA 1
ATOM 594 C C . LEU A 1 71 ? -7.736 8.022 1.274 1.00 86.06 71 LEU A C 1
ATOM 596 O O . LEU A 1 71 ? -8.394 7.811 2.281 1.00 86.06 71 LEU A O 1
ATOM 600 N N . ARG A 1 72 ? -8.221 7.740 0.057 1.00 85.25 72 ARG A N 1
ATOM 601 C CA . ARG A 1 72 ? -9.575 7.188 -0.148 1.00 85.25 72 ARG A CA 1
ATOM 602 C C . ARG A 1 72 ? -9.813 5.846 0.548 1.00 85.25 72 ARG A C 1
ATOM 604 O O . ARG A 1 72 ? -10.962 5.520 0.813 1.00 85.25 72 ARG A O 1
ATOM 611 N N . LEU A 1 73 ? -8.762 5.062 0.783 1.00 87.19 73 LEU A N 1
ATOM 612 C CA . LEU A 1 73 ? -8.867 3.756 1.433 1.00 87.19 73 LEU A CA 1
ATOM 613 C C . LEU A 1 73 ? -8.875 3.841 2.958 1.00 87.19 73 LEU A C 1
ATOM 615 O O . LEU A 1 73 ? -9.386 2.920 3.585 1.00 87.19 73 LEU A O 1
ATOM 619 N N . PHE A 1 74 ? -8.266 4.874 3.547 1.00 86.88 74 PHE A N 1
ATOM 620 C CA . PHE A 1 74 ? -7.921 4.855 4.969 1.00 86.88 74 PHE A CA 1
ATOM 621 C C . PHE A 1 74 ? -8.235 6.148 5.734 1.00 86.88 74 PHE A C 1
ATOM 623 O O . PHE A 1 74 ? -8.208 6.102 6.955 1.00 86.88 74 PHE A O 1
ATOM 630 N N . ASP A 1 75 ? -8.543 7.278 5.085 1.00 84.56 75 ASP A N 1
ATOM 631 C CA . ASP A 1 75 ? -8.785 8.576 5.756 1.00 84.56 75 ASP A CA 1
ATOM 632 C C . ASP A 1 75 ? -9.911 8.491 6.799 1.00 84.56 75 ASP A C 1
ATOM 634 O O . ASP A 1 75 ? -9.782 8.987 7.917 1.00 84.56 75 ASP A O 1
ATOM 638 N N . HIS A 1 76 ? -10.966 7.727 6.501 1.00 83.88 76 HIS A N 1
ATOM 639 C CA . HIS A 1 76 ? -12.084 7.494 7.422 1.00 83.88 76 HIS A CA 1
ATOM 640 C C . HIS A 1 76 ? -11.687 6.768 8.719 1.00 83.88 76 HIS A C 1
ATOM 642 O O . HIS A 1 76 ? -12.480 6.723 9.653 1.00 83.88 76 HIS A O 1
ATOM 648 N N . LEU A 1 77 ? -10.480 6.198 8.802 1.00 83.56 77 LEU A N 1
ATOM 649 C CA . LEU A 1 77 ? -9.949 5.584 10.022 1.00 83.56 77 LEU A CA 1
ATOM 650 C C . LEU A 1 77 ? -9.296 6.592 10.982 1.00 83.56 77 LEU A C 1
ATOM 652 O O . LEU A 1 77 ? -8.992 6.218 12.116 1.00 83.56 77 LEU A O 1
ATOM 656 N N . TYR A 1 78 ? -9.047 7.831 10.541 1.00 76.88 78 TYR A N 1
ATOM 657 C CA . TYR A 1 78 ? -8.300 8.847 11.300 1.00 76.88 78 TYR A CA 1
ATOM 658 C C . TYR A 1 78 ? -9.124 10.074 11.679 1.00 76.88 78 TYR A C 1
ATOM 660 O O . TYR A 1 78 ? -8.605 10.952 12.367 1.00 76.88 78 TYR A O 1
ATOM 668 N N . GLY A 1 79 ? -10.388 10.158 11.266 1.00 65.56 79 GLY A N 1
ATOM 669 C CA . GLY A 1 79 ? -11.236 11.262 11.690 1.00 65.56 79 GLY A CA 1
ATOM 670 C C . GLY A 1 79 ? -11.747 11.106 13.118 1.00 65.56 79 GLY A C 1
ATOM 671 O O . GLY A 1 79 ? -11.989 9.999 13.603 1.00 65.56 79 GLY A O 1
ATOM 672 N N . THR A 1 80 ? -11.957 12.235 13.786 1.00 55.81 80 THR A N 1
ATOM 673 C CA . THR A 1 80 ? -12.778 12.298 14.994 1.00 55.81 80 THR A CA 1
ATOM 674 C C . THR A 1 80 ? -14.256 12.174 14.608 1.00 55.81 80 THR A C 1
ATOM 676 O O . THR A 1 80 ? -14.668 12.787 13.616 1.00 55.81 80 THR A O 1
ATOM 679 N N . PRO A 1 81 ? -15.063 11.393 15.350 1.00 52.38 81 PRO A N 1
ATOM 680 C CA . PRO A 1 81 ? -16.514 11.492 15.260 1.00 52.38 81 PRO A CA 1
ATOM 681 C C . PRO A 1 81 ? -16.922 12.945 15.520 1.00 52.38 81 PRO A C 1
ATOM 683 O O . PRO A 1 81 ? -16.435 13.551 16.475 1.00 52.38 81 PRO A O 1
ATOM 686 N N . ILE A 1 82 ? -17.769 13.516 14.667 1.00 56.75 82 ILE A N 1
ATOM 687 C CA . ILE A 1 82 ? -18.436 14.777 14.989 1.00 56.75 82 ILE A CA 1
ATOM 688 C C . ILE A 1 82 ? -19.595 14.413 15.917 1.00 56.75 82 ILE A C 1
ATOM 690 O O . ILE A 1 82 ? -20.497 13.674 15.518 1.00 56.75 82 ILE A O 1
ATOM 694 N N . ASP A 1 83 ? -19.555 14.886 17.160 1.00 47.31 83 ASP A N 1
ATOM 695 C CA . ASP A 1 83 ? -20.673 14.720 18.085 1.00 47.31 83 ASP A CA 1
ATOM 696 C C . ASP A 1 83 ? -21.924 15.393 17.487 1.00 47.31 83 ASP A C 1
ATOM 698 O O . ASP A 1 83 ? -21.907 16.588 17.192 1.00 47.31 83 ASP A O 1
ATOM 702 N N . GLY A 1 84 ? -23.009 14.631 17.300 1.00 50.97 84 GLY A N 1
ATOM 703 C CA . GLY A 1 84 ? -24.341 15.177 16.995 1.00 50.97 84 GLY A CA 1
ATOM 704 C C . GLY A 1 84 ? -25.035 14.717 15.707 1.00 50.97 84 GLY A C 1
ATOM 705 O O . GLY A 1 84 ? -26.226 14.982 15.573 1.00 50.97 84 GLY A O 1
ATOM 706 N N . GLU A 1 85 ? -24.385 13.991 14.793 1.00 44.25 85 GLU A N 1
ATOM 707 C CA . GLU A 1 85 ? -25.052 13.487 13.576 1.00 44.25 85 GLU A CA 1
ATOM 708 C C . GLU A 1 85 ? -25.187 11.961 13.571 1.00 44.25 85 GLU A C 1
ATOM 710 O O . GLU A 1 85 ? -24.278 11.202 13.228 1.00 44.25 85 GLU A O 1
ATOM 715 N N . ASN A 1 86 ? -26.387 11.507 13.927 1.00 46.62 86 ASN A N 1
ATOM 716 C CA . ASN A 1 86 ? -26.823 10.145 13.675 1.00 46.62 86 ASN A CA 1
ATOM 717 C C . ASN A 1 86 ? -26.921 9.922 12.154 1.00 46.62 86 ASN A C 1
ATOM 719 O O . ASN A 1 86 ? -27.776 10.505 11.495 1.00 46.62 86 ASN A O 1
ATOM 723 N N . ASN A 1 87 ? -26.103 9.001 11.640 1.00 46.56 87 ASN A N 1
ATOM 724 C CA . ASN A 1 87 ? -26.278 8.294 10.363 1.00 46.56 87 ASN A CA 1
ATOM 725 C C . ASN A 1 87 ? -25.851 8.971 9.047 1.00 46.56 87 ASN A C 1
ATOM 727 O O . ASN A 1 87 ? -26.566 8.846 8.058 1.00 46.56 87 ASN A O 1
ATOM 731 N N . SER A 1 88 ? -24.632 9.517 8.960 1.00 41.75 88 SER A N 1
ATOM 732 C CA . SER A 1 88 ? -23.873 9.495 7.688 1.00 41.75 88 SER A CA 1
ATOM 733 C C . SER A 1 88 ? -22.430 9.975 7.850 1.00 41.75 88 SER A C 1
ATOM 735 O O . SER A 1 88 ? -22.209 11.157 8.044 1.00 41.75 88 SER A O 1
ATOM 737 N N . SER A 1 89 ? -21.463 9.049 7.761 1.00 45.00 89 SER A N 1
ATOM 738 C CA . SER A 1 89 ? -20.054 9.194 7.315 1.00 45.00 89 SER A CA 1
ATOM 739 C C . SER A 1 89 ? -19.297 10.538 7.461 1.00 45.00 89 SER A C 1
ATOM 741 O O . SER A 1 89 ? -18.427 10.819 6.634 1.00 45.00 89 SER A O 1
ATOM 743 N N . SER A 1 90 ? -19.582 11.376 8.456 1.00 43.38 90 SER A N 1
ATOM 744 C CA . SER A 1 90 ? -18.965 12.698 8.600 1.00 43.38 90 SER A CA 1
ATOM 745 C C . SER A 1 90 ? -17.820 12.621 9.606 1.00 43.38 90 SER A C 1
ATOM 747 O O . SER A 1 90 ? -17.973 12.832 10.805 1.00 43.38 90 SER A O 1
ATOM 749 N N . TYR A 1 91 ? -16.659 12.217 9.101 1.00 52.78 91 TYR A N 1
ATOM 750 C CA . TYR A 1 91 ? -15.393 12.260 9.822 1.00 52.78 91 TYR A CA 1
ATOM 751 C C . TYR A 1 91 ? -14.677 13.575 9.488 1.00 52.78 91 TYR A C 1
ATOM 753 O O . TYR A 1 91 ? -14.618 13.965 8.318 1.00 52.78 91 TYR A O 1
ATOM 761 N N . SER A 1 92 ? -14.091 14.240 10.490 1.00 49.38 92 SER A N 1
ATOM 762 C CA . SER A 1 92 ? -13.098 15.299 10.255 1.00 49.38 92 SER A CA 1
ATOM 763 C C . SER A 1 92 ? -11.958 14.722 9.403 1.00 49.38 92 SER A C 1
ATOM 765 O O . SER A 1 92 ? -11.267 13.806 9.848 1.00 49.38 92 SER A O 1
ATOM 767 N N . LYS A 1 93 ? -11.801 15.190 8.156 1.00 54.38 93 LYS A N 1
ATOM 768 C CA . LYS A 1 93 ? -10.784 14.668 7.227 1.00 54.38 93 LYS A CA 1
ATOM 769 C C . LYS A 1 93 ? -9.389 14.965 7.756 1.00 54.38 93 LYS A C 1
ATOM 771 O O . LYS A 1 93 ? -9.018 16.134 7.890 1.00 54.38 93 LYS A O 1
ATOM 776 N N . SER A 1 94 ? -8.588 13.925 7.962 1.00 58.22 94 SER A N 1
ATOM 777 C CA . SER A 1 94 ? -7.162 14.121 8.160 1.00 58.22 94 SER A CA 1
ATOM 778 C C . SER A 1 94 ? -6.507 14.250 6.790 1.00 58.22 94 SER A C 1
ATOM 780 O O . SER A 1 94 ? -6.497 13.324 5.983 1.00 58.22 94 SER A O 1
ATOM 782 N N . ASN A 1 95 ? -5.884 15.395 6.509 1.00 61.97 95 ASN A N 1
ATOM 783 C CA . ASN A 1 95 ? -5.115 15.547 5.269 1.00 61.97 95 ASN A CA 1
ATOM 784 C C . ASN A 1 95 ? -3.843 14.676 5.249 1.00 61.97 95 ASN A C 1
ATOM 786 O O . ASN A 1 95 ? -3.154 14.611 4.227 1.00 61.97 95 ASN A O 1
ATOM 790 N N . THR A 1 96 ? -3.517 14.014 6.362 1.00 67.56 96 THR A N 1
ATOM 791 C CA . THR A 1 96 ? -2.336 13.169 6.509 1.00 67.56 96 THR A CA 1
ATOM 792 C C . THR A 1 96 ? -2.664 11.877 7.249 1.00 67.56 96 THR A C 1
ATOM 794 O O . THR A 1 96 ? -3.221 11.859 8.343 1.00 67.56 96 THR A O 1
ATOM 797 N N . ILE A 1 97 ? -2.266 10.762 6.650 1.00 76.88 97 ILE A N 1
ATOM 798 C CA . ILE A 1 97 ? -2.284 9.451 7.288 1.00 76.88 97 ILE A CA 1
ATOM 799 C C . ILE A 1 97 ? -0.831 9.117 7.620 1.00 76.88 97 ILE A C 1
ATOM 801 O O . ILE A 1 97 ? 0.002 9.153 6.704 1.00 76.88 97 ILE A O 1
ATOM 805 N N . PRO A 1 98 ? -0.492 8.809 8.888 1.00 78.88 98 PRO A N 1
ATOM 806 C CA . PRO A 1 98 ? 0.847 8.361 9.237 1.00 78.88 98 PRO A CA 1
ATOM 807 C C . PRO A 1 98 ? 1.236 7.198 8.331 1.00 78.88 98 PRO A C 1
ATOM 809 O O . PRO A 1 98 ? 0.505 6.211 8.229 1.00 78.88 98 PRO A O 1
ATOM 812 N N . CYS A 1 99 ? 2.360 7.318 7.634 1.00 79.38 99 CYS A N 1
ATOM 813 C CA . CYS A 1 99 ? 2.852 6.246 6.791 1.00 79.38 99 CYS A CA 1
ATOM 814 C C . CYS A 1 99 ? 4.354 6.067 6.942 1.00 79.38 99 CYS A C 1
ATOM 816 O O . CYS A 1 99 ? 5.086 7.016 7.218 1.00 79.38 99 CYS A O 1
ATOM 818 N N . LYS A 1 100 ? 4.803 4.831 6.750 1.00 82.75 100 LYS A N 1
ATOM 819 C CA . LYS A 1 100 ? 6.220 4.475 6.748 1.00 82.75 100 LYS A CA 1
ATOM 820 C C . LYS A 1 100 ? 6.544 3.615 5.539 1.00 82.75 100 LYS A C 1
ATOM 822 O O . LYS A 1 100 ? 5.719 2.806 5.112 1.00 82.75 100 LYS A O 1
ATOM 827 N N . LEU A 1 101 ? 7.750 3.776 5.019 1.00 83.62 101 LEU A N 1
ATOM 828 C CA . LEU A 1 101 ? 8.300 2.888 4.012 1.00 83.62 101 LEU A CA 1
ATOM 829 C C . LEU A 1 101 ? 8.954 1.691 4.698 1.00 83.62 101 LEU A C 1
ATOM 831 O O . LEU A 1 101 ? 9.774 1.865 5.597 1.00 83.62 101 LEU A O 1
ATOM 835 N N . GLU A 1 102 ? 8.618 0.495 4.236 1.00 82.56 102 GLU A N 1
ATOM 836 C CA . GLU A 1 102 ? 9.376 -0.721 4.502 1.00 82.56 102 GLU A CA 1
ATOM 837 C C . GLU A 1 102 ? 10.138 -1.117 3.244 1.00 82.56 102 GLU A C 1
ATOM 839 O O . GLU A 1 102 ? 9.589 -1.148 2.137 1.00 82.56 102 GLU A O 1
ATOM 844 N N . SER A 1 103 ? 11.432 -1.383 3.412 1.00 68.06 103 SER A N 1
ATOM 845 C CA . SER A 1 103 ? 12.295 -1.747 2.297 1.00 68.06 103 SER A CA 1
ATOM 846 C C . SER A 1 103 ? 12.195 -3.234 2.001 1.00 68.06 103 SER A C 1
ATOM 848 O O . SER A 1 103 ? 12.172 -4.071 2.905 1.00 68.06 103 SER A O 1
ATOM 850 N N . PHE A 1 104 ? 12.266 -3.572 0.722 1.00 67.56 104 PHE A N 1
ATOM 851 C CA . PHE A 1 104 ? 12.531 -4.937 0.305 1.00 67.56 104 PHE A CA 1
ATOM 852 C C . PHE A 1 104 ? 13.976 -5.330 0.596 1.00 67.56 104 PHE A C 1
ATOM 854 O O . PHE A 1 104 ? 14.886 -4.544 0.350 1.00 67.56 104 PHE A O 1
ATOM 861 N N . ALA A 1 105 ? 14.193 -6.587 0.999 1.00 58.88 105 ALA A N 1
ATOM 862 C CA . ALA A 1 105 ? 15.534 -7.178 1.018 1.00 58.88 105 ALA A CA 1
ATOM 863 C C . ALA A 1 105 ? 16.202 -7.125 -0.374 1.00 58.88 105 ALA A C 1
ATOM 865 O O . ALA A 1 105 ? 17.419 -7.005 -0.474 1.00 58.88 105 ALA A O 1
ATOM 866 N N . TYR A 1 106 ? 15.398 -7.147 -1.448 1.00 66.44 106 TYR A N 1
ATOM 867 C CA . TYR A 1 106 ? 15.852 -7.021 -2.833 1.00 66.44 106 TYR A CA 1
ATOM 868 C C . TYR A 1 106 ? 15.060 -5.936 -3.569 1.00 66.44 106 TYR A C 1
ATOM 870 O O . TYR A 1 106 ? 13.903 -6.141 -3.949 1.00 66.44 106 TYR A O 1
ATOM 878 N N . GLY A 1 107 ? 15.696 -4.786 -3.800 1.00 75.50 107 GLY A N 1
ATOM 879 C CA . GLY A 1 107 ? 15.139 -3.723 -4.636 1.00 75.50 107 GLY A CA 1
ATOM 880 C C . GLY A 1 107 ? 14.883 -4.173 -6.081 1.00 75.50 107 GLY A C 1
ATOM 881 O O . GLY A 1 107 ? 15.395 -5.194 -6.551 1.00 75.50 107 GLY A O 1
ATOM 882 N N . GLN A 1 108 ? 14.063 -3.408 -6.790 1.00 84.44 108 GLN A N 1
ATOM 883 C CA . GLN A 1 108 ? 13.814 -3.567 -8.216 1.00 84.44 108 GLN A CA 1
ATOM 884 C C . GLN A 1 108 ? 14.853 -2.783 -9.022 1.00 84.44 108 GLN A C 1
ATOM 886 O O . GLN A 1 108 ? 15.118 -1.611 -8.751 1.00 84.44 108 GLN A O 1
ATOM 891 N N . ASN A 1 109 ? 15.424 -3.453 -10.026 1.00 87.00 109 ASN A N 1
ATOM 892 C CA . ASN A 1 109 ? 16.429 -2.894 -10.942 1.00 87.00 109 ASN A CA 1
ATOM 893 C C . ASN A 1 109 ? 15.968 -2.952 -12.409 1.00 87.00 109 ASN A C 1
ATOM 895 O O . ASN A 1 109 ? 16.697 -2.545 -13.305 1.00 87.00 109 ASN A O 1
ATOM 899 N N . ASP A 1 110 ? 14.775 -3.490 -12.646 1.00 89.94 110 ASP A N 1
ATOM 900 C CA . ASP A 1 110 ? 14.116 -3.619 -13.943 1.00 89.94 110 ASP A CA 1
ATOM 901 C C . ASP A 1 110 ? 12.862 -2.724 -13.993 1.00 89.94 110 ASP A C 1
ATOM 903 O O . ASP A 1 110 ? 12.471 -2.137 -12.986 1.00 89.94 110 ASP A O 1
ATOM 907 N N . ASN A 1 111 ? 12.197 -2.628 -15.146 1.00 88.50 111 ASN A N 1
ATOM 908 C CA . ASN A 1 111 ? 11.046 -1.732 -15.338 1.00 88.50 111 ASN A CA 1
ATOM 909 C C . ASN A 1 111 ? 9.679 -2.445 -15.364 1.00 88.50 111 ASN A C 1
ATOM 911 O O . ASN A 1 111 ? 8.679 -1.811 -15.690 1.00 88.50 111 ASN A O 1
ATOM 915 N N . TRP A 1 112 ? 9.609 -3.747 -15.062 1.00 91.50 112 TRP A N 1
ATOM 916 C CA . TRP A 1 112 ? 8.394 -4.548 -15.298 1.00 91.50 112 TRP A CA 1
ATOM 917 C C . TRP A 1 112 ? 7.974 -5.429 -14.116 1.00 91.50 112 TRP A C 1
ATOM 919 O O . TRP A 1 112 ? 6.807 -5.804 -14.013 1.00 91.50 112 TRP A O 1
ATOM 929 N N . SER A 1 113 ? 8.884 -5.754 -13.197 1.00 93.31 113 SER A N 1
ATOM 930 C CA . SER A 1 113 ? 8.619 -6.728 -12.133 1.00 93.31 113 SER A CA 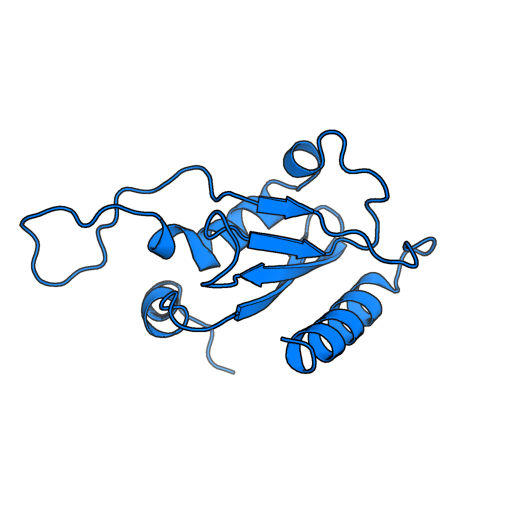1
ATOM 931 C C . SER A 1 113 ? 7.869 -6.155 -10.927 1.00 93.31 113 SER A C 1
ATOM 933 O O . SER A 1 113 ? 7.542 -6.907 -10.010 1.00 93.31 113 SER A O 1
ATOM 935 N N . CYS A 1 114 ? 7.548 -4.856 -10.910 1.00 92.12 114 CYS A N 1
ATOM 936 C CA . CYS A 1 114 ? 6.883 -4.198 -9.779 1.00 92.12 114 CYS A CA 1
ATOM 937 C C . CYS A 1 114 ? 5.576 -4.885 -9.360 1.00 92.12 114 CYS A C 1
ATOM 939 O O . CYS A 1 114 ? 5.351 -5.104 -8.171 1.00 92.12 114 CYS A O 1
ATOM 941 N N . GLY A 1 115 ? 4.743 -5.292 -10.326 1.00 93.31 115 GLY A N 1
ATOM 942 C CA . GLY A 1 115 ? 3.493 -6.009 -10.058 1.00 93.31 115 GLY A CA 1
ATOM 943 C C . GLY A 1 115 ? 3.723 -7.392 -9.444 1.00 93.31 115 GLY A C 1
ATOM 944 O O . GLY A 1 115 ? 3.087 -7.738 -8.449 1.00 93.31 115 GLY A O 1
ATOM 945 N N . LEU A 1 116 ? 4.684 -8.152 -9.984 1.00 93.75 116 LEU A N 1
ATOM 946 C CA . LEU A 1 116 ? 5.057 -9.471 -9.464 1.00 93.75 116 LEU A CA 1
ATOM 947 C C . LEU A 1 116 ? 5.602 -9.368 -8.036 1.00 93.75 116 LEU A C 1
ATOM 949 O O . LEU A 1 116 ? 5.203 -10.133 -7.161 1.00 93.75 116 LEU A O 1
ATOM 953 N N . ARG A 1 117 ? 6.474 -8.388 -7.784 1.00 92.12 117 ARG A N 1
ATOM 954 C CA . ARG A 1 117 ? 7.035 -8.128 -6.456 1.00 92.12 117 ARG A CA 1
ATOM 955 C C . ARG A 1 117 ? 5.942 -7.732 -5.471 1.00 92.12 117 ARG A C 1
ATOM 957 O O . ARG A 1 117 ? 5.872 -8.326 -4.400 1.00 92.12 117 ARG A O 1
ATOM 964 N N . ALA A 1 118 ? 5.046 -6.811 -5.830 1.00 92.06 118 ALA A N 1
ATOM 965 C CA . ALA A 1 118 ? 3.924 -6.419 -4.975 1.00 92.06 118 ALA A CA 1
ATOM 966 C C . ALA A 1 118 ? 3.015 -7.613 -4.624 1.00 92.06 118 ALA A C 1
ATOM 968 O O . ALA A 1 118 ? 2.639 -7.768 -3.463 1.00 92.06 118 ALA A O 1
ATOM 969 N N . ALA A 1 119 ? 2.723 -8.493 -5.589 1.00 93.69 119 ALA A N 1
ATOM 970 C CA . ALA A 1 119 ? 1.940 -9.708 -5.362 1.00 93.69 119 ALA A CA 1
ATOM 971 C C . ALA A 1 119 ? 2.657 -10.708 -4.440 1.00 93.69 119 ALA A C 1
ATOM 973 O O . ALA A 1 119 ? 2.070 -11.165 -3.461 1.00 93.69 119 ALA A O 1
ATOM 974 N N . ALA A 1 120 ? 3.937 -10.998 -4.691 1.00 92.12 120 ALA A N 1
ATOM 975 C CA . ALA A 1 120 ? 4.736 -11.872 -3.830 1.00 92.12 120 ALA A CA 1
ATOM 976 C C . ALA A 1 120 ? 4.789 -11.345 -2.386 1.00 92.12 120 ALA A C 1
ATOM 978 O O . ALA A 1 120 ? 4.613 -12.091 -1.424 1.00 92.12 120 ALA A O 1
ATOM 979 N N . THR A 1 121 ? 4.947 -10.032 -2.235 1.00 90.00 121 THR A N 1
ATOM 980 C CA . THR A 1 121 ? 4.938 -9.357 -0.931 1.00 90.00 121 THR A CA 1
ATOM 981 C C . THR A 1 121 ? 3.591 -9.480 -0.246 1.00 90.00 121 THR A C 1
ATOM 983 O O . THR A 1 121 ? 3.545 -9.766 0.944 1.00 90.00 121 THR A O 1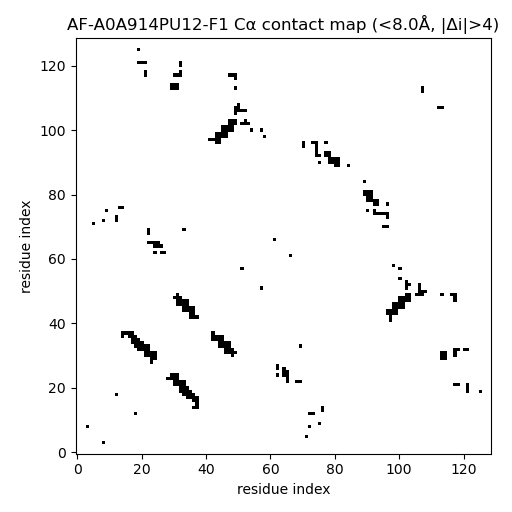
ATOM 986 N N . LEU A 1 122 ? 2.494 -9.286 -0.982 1.00 93.56 122 LEU A N 1
ATOM 987 C CA . LEU A 1 122 ? 1.146 -9.429 -0.443 1.00 93.56 122 LEU A CA 1
ATOM 988 C C . LEU A 1 122 ? 0.951 -10.829 0.136 1.00 93.56 122 LEU A C 1
ATOM 990 O O . LEU A 1 122 ? 0.471 -10.946 1.259 1.00 93.56 122 LEU A O 1
ATOM 994 N N . VAL A 1 123 ? 1.375 -11.867 -0.589 1.00 93.19 123 VAL A N 1
ATOM 995 C CA . VAL A 1 123 ? 1.303 -13.259 -0.126 1.00 93.19 123 VAL A CA 1
ATOM 996 C C . VAL A 1 123 ? 2.131 -13.448 1.146 1.00 93.19 123 VAL A C 1
ATOM 998 O O . VAL A 1 123 ? 1.596 -13.888 2.161 1.00 93.19 123 VAL A O 1
ATOM 1001 N N . LEU A 1 124 ? 3.405 -13.040 1.143 1.00 90.12 124 LEU A N 1
ATOM 1002 C CA . LEU A 1 124 ? 4.282 -13.147 2.317 1.00 90.12 124 LEU A CA 1
ATOM 1003 C C . LEU A 1 124 ? 3.710 -12.424 3.537 1.00 90.12 124 LEU A C 1
ATOM 1005 O O . LEU A 1 124 ? 3.721 -12.949 4.650 1.00 90.12 124 LEU A O 1
ATOM 1009 N N . ARG A 1 125 ? 3.198 -11.209 3.335 1.00 89.50 125 ARG A N 1
ATOM 1010 C CA . ARG A 1 125 ? 2.592 -10.419 4.401 1.00 89.50 125 ARG A CA 1
ATOM 1011 C C . ARG A 1 125 ? 1.305 -11.070 4.881 1.00 89.50 125 ARG A C 1
ATOM 1013 O O . ARG A 1 125 ? 1.131 -11.111 6.089 1.00 89.50 125 ARG A O 1
ATOM 1020 N N . ALA A 1 126 ? 0.453 -11.599 4.007 1.00 89.81 126 ALA A N 1
ATOM 1021 C CA . ALA A 1 126 ? -0.785 -12.268 4.400 1.00 89.81 126 ALA A CA 1
ATOM 1022 C C . ALA A 1 126 ? -0.539 -13.498 5.291 1.00 89.81 126 ALA A C 1
ATOM 1024 O O . ALA A 1 126 ? -1.297 -13.701 6.235 1.00 89.81 126 ALA A O 1
ATOM 1025 N N . PHE A 1 127 ? 0.526 -14.268 5.037 1.00 86.06 127 PHE A N 1
ATOM 1026 C CA . PHE A 1 127 ? 0.891 -15.433 5.853 1.00 86.06 127 PHE A CA 1
ATOM 1027 C C . PHE A 1 127 ? 1.608 -15.073 7.165 1.00 86.06 127 PHE A C 1
ATOM 1029 O O . PHE A 1 127 ? 1.326 -15.676 8.194 1.00 86.06 127 PHE A O 1
ATOM 1036 N N . ASN A 1 128 ? 2.505 -14.082 7.150 1.00 77.12 128 ASN A N 1
ATOM 1037 C CA . ASN A 1 128 ? 3.350 -13.713 8.301 1.00 77.12 128 ASN A CA 1
ATOM 1038 C C . ASN A 1 128 ? 2.779 -12.533 9.115 1.00 77.12 128 ASN A C 1
ATOM 1040 O O . ASN A 1 128 ? 3.531 -11.694 9.619 1.00 77.12 128 ASN A O 1
ATOM 1044 N N . GLY A 1 129 ? 1.454 -12.395 9.108 1.00 60.69 129 GLY A N 1
ATOM 1045 C CA . GLY A 1 129 ? 0.708 -11.217 9.542 1.00 60.69 129 GLY A CA 1
ATOM 1046 C C . GLY A 1 129 ? 0.217 -11.211 10.967 1.00 60.69 129 GLY A C 1
ATOM 1047 O O . GLY A 1 129 ? -0.365 -12.235 11.370 1.00 60.69 129 GLY A O 1
#

Nearest PDB structures (foldseek):
  2gcu-assembly2_D  TM=5.388E-01  e=3.667E-01  Arabidopsis thaliana
  6z9u-assembly1_D  TM=4.298E-01  e=8.834E-01  Homo sapiens
  8hmz-assembly1_D  TM=3.792E-01  e=8.297E-01  Homo sapiens
  5ino-assembly1_A  TM=3.847E-01  e=5.127E+00  Homo sapiens

Sequence (129 aa):
MGKLMPEIIPTIITGKKRVLQIILDSHRKHYILIEWHPKYKDRGAIIWDPLIRSNKDFISTLSKSFKRQYLRLFDHLYGTPIDGENNSSSYSKSNTIPCKLESFAYGQNDNWSCGLRAAATLVLRAFNG

Foldseek 3Di:
DDPPDLQCLCVVPVLPAKDWDWDQPVVLSFIKIWIQHNPPPQSAIEIEGLADPDQVPVVVVRDPRNLVVVLSNPQLVPFDDDPDDDDDSDGDGDSDGDYGYDYDPHHDPDSPCRVVVSVVVSVVVVVVD

pLDDT: mean 77.8, std 14.99, range [37.94, 93.75]

Solvent-accessible surface area (backbone atoms only — not comparable to full-atom values): 8049 Å² total; per-residue (Å²): 133,84,75,85,51,79,83,52,43,64,78,73,56,68,58,81,57,69,44,79,47,80,41,69,26,70,87,74,74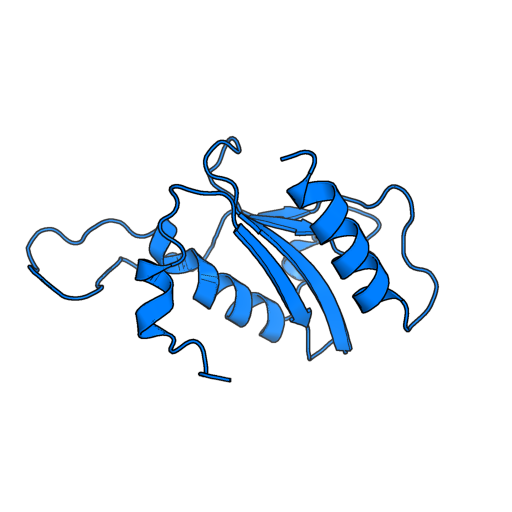,38,38,29,26,37,34,40,37,64,82,44,99,75,64,27,39,39,32,41,41,44,76,53,89,61,79,81,62,47,79,75,72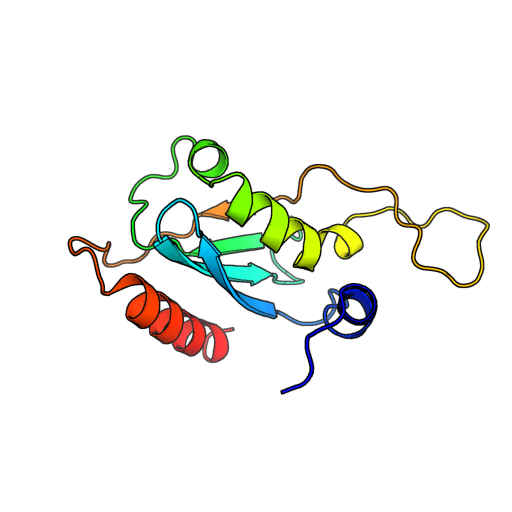,54,49,72,62,36,52,54,52,55,45,75,68,47,34,84,75,65,29,55,79,58,90,87,67,91,87,68,96,62,49,53,78,46,96,69,74,56,67,46,81,47,72,54,98,67,66,58,90,71,96,72,54,42,53,60,50,32,51,54,48,49,53,54,46,68,74,76,104